Protein AF-A0A2N3ARF9-F1 (afdb_monomer)

Nearest PDB structures (foldseek):
  1xds-assembly1_B  TM=6.637E-01  e=1.990E-03  Streptomyces purpurascens
  9j56-assembly1_B  TM=6.585E-01  e=3.382E-03  Streptomyces purpurascens
  5ufm-assembly1_A  TM=6.609E-01  e=1.064E-01  Burkholderia thailandensis E264
  7kh1-assembly1_A3  TM=6.047E-01  e=1.083E+00  Vibrio phage XM1
  6s4l-assembly1_D  TM=3.365E-01  e=7.776E-01  Homo sapiens

Sequence (94 aa):
MNKAIKEINRVLKPEGFYIFNDLAFPQLKIFKDLLKKYMSIYAIEDITDYSERNNFKVIYEKELKIINIPTCRFSIILQKNKYAFISSPYEGED

Radius of gyration: 15.4 Å; Cα contacts (8 Å, |Δi|>4): 136; chains: 1; bounding box: 34×28×44 Å

pLDDT: mean 82.47, std 14.55, range [40.69, 96.94]

Mean predicted aligned error: 8.12 Å

Solvent-accessible surface area (backbone atoms only — not comparable to full-atom values): 5691 Å² total; per-residue (Å²): 111,74,69,59,56,52,51,50,52,72,73,48,55,65,62,32,78,47,78,47,76,46,66,23,24,73,87,90,53,96,52,52,67,56,38,37,74,77,66,72,34,45,44,49,62,63,51,51,57,51,38,45,78,61,42,30,40,84,79,41,80,42,82,46,83,48,91,94,53,92,45,30,40,34,44,34,36,31,33,30,43,77,62,76,80,74,77,73,93,84,80,84,92,129

Secondary structure (DSSP, 8-state):
-HHHHHHHHHHSPTT-EEEEEEEEE-S--TTHHHHHHHH--EEHHHHHHHHHHTTEEEEEEEEE--TTSS-EEEEEEEEE-SS-----S-S---

Foldseek 3Di:
DVVVLLVCLVPAAAQGKDKDWAKEAEPDDPCQVVCCVPVVHYYPCVVQVVNVVSQKHWPDKDWQDDPPDRITIIITMITGHNDDPDDPPPDDDD

Structure (mmCIF, N/CA/C/O backbone):
data_AF-A0A2N3ARF9-F1
#
_entry.id   AF-A0A2N3ARF9-F1
#
loop_
_atom_site.group_PDB
_atom_site.id
_atom_site.type_symbol
_atom_site.label_atom_id
_atom_site.label_alt_id
_atom_site.label_comp_id
_atom_site.label_asym_id
_atom_site.label_entity_id
_atom_site.label_seq_id
_atom_site.pdbx_PDB_ins_code
_atom_site.Cartn_x
_atom_site.Cartn_y
_atom_site.Cartn_z
_atom_site.occupancy
_atom_site.B_iso_or_equiv
_atom_site.auth_seq_id
_atom_site.auth_comp_id
_atom_site.auth_asym_id
_atom_site.auth_atom_id
_atom_site.pdbx_PDB_model_num
ATOM 1 N N . MET A 1 1 ? 1.335 12.226 -4.492 1.00 61.50 1 MET A N 1
ATOM 2 C CA . MET A 1 1 ? 1.059 11.166 -3.496 1.00 61.50 1 MET A CA 1
ATOM 3 C C . MET A 1 1 ? 0.769 11.710 -2.092 1.00 61.50 1 MET A C 1
ATOM 5 O O . MET A 1 1 ? -0.312 11.453 -1.582 1.00 61.50 1 MET A O 1
ATOM 9 N N . ASN A 1 2 ? 1.654 12.523 -1.496 1.00 78.38 2 ASN A N 1
ATOM 10 C CA . ASN A 1 2 ? 1.570 12.895 -0.071 1.00 78.38 2 ASN A CA 1
ATOM 11 C C . ASN A 1 2 ? 0.230 13.476 0.418 1.00 78.38 2 ASN A C 1
ATOM 13 O O . ASN A 1 2 ? -0.235 13.108 1.490 1.00 78.38 2 ASN A O 1
ATOM 17 N N . LYS A 1 3 ? -0.409 14.377 -0.340 1.00 88.62 3 LYS A N 1
ATOM 18 C CA . LYS A 1 3 ? -1.696 14.966 0.078 1.00 88.62 3 LYS A CA 1
ATOM 19 C C . LYS A 1 3 ? -2.853 13.961 0.016 1.00 88.62 3 LYS A C 1
ATOM 21 O O . LYS A 1 3 ? -3.681 13.948 0.914 1.00 88.62 3 LYS A O 1
ATOM 26 N N . ALA A 1 4 ? -2.880 13.098 -1.001 1.00 89.25 4 ALA A N 1
ATOM 27 C CA . ALA A 1 4 ? -3.968 12.142 -1.202 1.00 89.25 4 ALA A CA 1
ATOM 28 C C . ALA A 1 4 ? -4.043 11.116 -0.063 1.00 89.25 4 ALA A C 1
ATOM 30 O O . ALA A 1 4 ? -5.101 10.936 0.525 1.00 89.25 4 ALA A O 1
ATOM 31 N N . ILE A 1 5 ? -2.912 10.510 0.311 1.00 89.56 5 ILE A N 1
ATOM 32 C CA . ILE A 1 5 ? -2.860 9.541 1.419 1.00 89.56 5 ILE A CA 1
ATOM 33 C C . ILE A 1 5 ? -3.212 10.199 2.760 1.00 89.56 5 ILE A C 1
ATOM 35 O O . ILE A 1 5 ? -3.915 9.594 3.565 1.00 89.56 5 ILE A O 1
ATOM 39 N N . LYS A 1 6 ? -2.790 11.452 2.988 1.00 90.62 6 LYS A N 1
ATOM 40 C CA . LYS A 1 6 ? -3.184 12.214 4.184 1.00 90.62 6 LYS A CA 1
ATOM 41 C C . LYS A 1 6 ? -4.693 12.449 4.245 1.00 90.62 6 LYS A C 1
ATOM 43 O O . LYS A 1 6 ? -5.289 12.223 5.294 1.00 90.62 6 LYS A O 1
ATOM 48 N N . GLU A 1 7 ? -5.315 12.844 3.136 1.00 95.00 7 GLU A N 1
ATOM 49 C CA . GLU A 1 7 ? -6.769 13.019 3.084 1.00 95.00 7 GLU A CA 1
ATOM 50 C C . GLU A 1 7 ? -7.517 11.694 3.248 1.00 95.00 7 GLU A C 1
ATOM 52 O O . GLU A 1 7 ? -8.472 11.642 4.019 1.00 95.00 7 GLU A O 1
ATOM 57 N N . ILE A 1 8 ? -7.050 10.608 2.618 1.00 94.06 8 ILE A N 1
ATOM 58 C CA . ILE A 1 8 ? -7.609 9.261 2.814 1.00 94.06 8 ILE A CA 1
ATOM 59 C C . ILE A 1 8 ? -7.524 8.873 4.291 1.00 94.06 8 ILE A C 1
ATOM 61 O O . ILE A 1 8 ? -8.519 8.444 4.868 1.00 94.06 8 ILE A O 1
ATOM 65 N N . ASN A 1 9 ? -6.373 9.078 4.936 1.00 92.44 9 ASN A N 1
ATOM 66 C CA . ASN A 1 9 ? -6.224 8.819 6.364 1.00 92.44 9 ASN A CA 1
ATOM 67 C C . ASN A 1 9 ? -7.197 9.675 7.187 1.00 92.44 9 ASN A C 1
ATOM 69 O O . ASN A 1 9 ? -7.856 9.149 8.076 1.00 92.44 9 ASN A O 1
ATOM 73 N N . ARG A 1 10 ? -7.360 10.967 6.883 1.00 93.62 10 ARG A N 1
ATOM 74 C CA . ARG A 1 10 ? -8.281 11.849 7.616 1.00 93.62 10 ARG A CA 1
ATOM 75 C C . ARG A 1 10 ? -9.737 11.373 7.549 1.00 93.62 10 ARG A C 1
ATOM 77 O O . ARG A 1 10 ? -10.419 11.415 8.569 1.00 93.62 10 ARG A O 1
ATOM 84 N N . VAL A 1 11 ? -10.214 10.943 6.378 1.00 95.88 11 VAL A N 1
ATOM 85 C CA . VAL A 1 11 ? -11.630 10.568 6.178 1.00 95.88 11 VAL A CA 1
ATOM 86 C C . VAL A 1 11 ? -11.936 9.115 6.534 1.00 95.88 11 VAL A C 1
ATOM 88 O O . VAL A 1 11 ? -13.071 8.796 6.885 1.00 95.88 11 VAL A O 1
ATOM 91 N N . LEU A 1 12 ? -10.952 8.220 6.447 1.00 96.31 12 LEU A N 1
ATOM 92 C CA . LEU A 1 12 ? -11.164 6.807 6.722 1.00 96.31 12 LEU A CA 1
ATOM 93 C C . LEU A 1 12 ? -11.272 6.576 8.233 1.00 96.31 12 LEU A C 1
ATOM 95 O O . LEU A 1 12 ? -10.407 6.995 9.011 1.00 96.31 12 LEU A O 1
ATOM 99 N N . LYS A 1 13 ? -12.333 5.886 8.663 1.00 95.06 13 LYS A N 1
ATOM 100 C CA . LYS A 1 13 ? -12.503 5.506 10.072 1.00 95.06 13 LYS A CA 1
ATOM 101 C C . LYS A 1 13 ? -11.364 4.579 10.537 1.00 95.06 13 LYS A C 1
ATOM 103 O O . LYS A 1 13 ? -10.789 3.873 9.703 1.00 95.06 13 LYS A O 1
ATOM 108 N N . PRO A 1 14 ? -11.042 4.545 11.843 1.00 95.56 14 PRO A N 1
ATOM 109 C CA . PRO A 1 14 ? -10.121 3.552 12.395 1.00 95.56 14 PRO A CA 1
ATOM 110 C C . PRO A 1 14 ? -10.501 2.130 11.964 1.00 95.56 14 PRO A C 1
ATOM 112 O O . PRO A 1 14 ? -11.689 1.813 11.877 1.00 95.56 14 PRO A O 1
ATOM 115 N N . GLU A 1 15 ? -9.498 1.308 11.648 1.00 96.06 15 GLU A N 1
ATOM 116 C CA . GLU A 1 15 ? -9.655 -0.072 11.151 1.00 96.06 15 GLU A CA 1
ATOM 117 C C . GLU A 1 15 ? -10.384 -0.196 9.798 1.00 96.06 15 GLU A C 1
ATOM 119 O O . GLU A 1 15 ? -10.630 -1.306 9.327 1.00 96.06 15 GLU A O 1
ATOM 124 N N . GLY A 1 16 ? -10.702 0.930 9.146 1.00 96.62 16 GLY A N 1
ATOM 125 C CA . GLY A 1 16 ? -11.259 0.970 7.799 1.00 96.62 16 GLY A CA 1
ATOM 126 C C . GLY A 1 16 ? -10.249 0.556 6.728 1.00 96.62 16 GLY A C 1
ATOM 127 O O . GLY A 1 16 ? -9.034 0.629 6.929 1.00 96.62 16 GLY A O 1
ATOM 1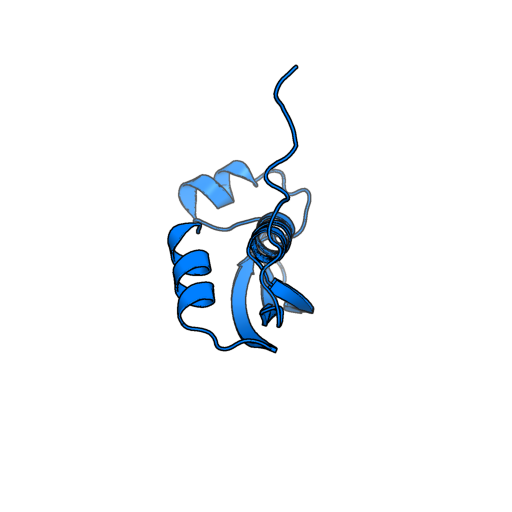28 N N . PHE A 1 17 ? -10.771 0.156 5.568 1.00 96.69 17 PHE A N 1
ATOM 129 C CA . PHE A 1 17 ? -9.977 -0.347 4.449 1.00 96.69 17 PHE A CA 1
ATOM 130 C C . PHE A 1 17 ? -9.911 0.658 3.301 1.00 96.69 17 PHE A C 1
ATOM 132 O O . PHE A 1 17 ? -10.915 1.268 2.932 1.00 96.69 17 PHE A O 1
ATOM 139 N N . TYR A 1 18 ? -8.727 0.782 2.714 1.00 95.06 18 TYR A N 1
ATOM 140 C CA . TYR A 1 18 ? -8.465 1.492 1.472 1.00 95.06 18 TYR A CA 1
ATOM 141 C C . TYR A 1 18 ? -7.925 0.497 0.442 1.00 95.06 18 TYR A C 1
ATOM 143 O O . TYR A 1 18 ? -7.000 -0.262 0.725 1.00 95.06 18 TYR A O 1
ATOM 151 N N . ILE A 1 19 ? -8.524 0.488 -0.747 1.00 94.94 19 ILE A N 1
ATOM 152 C CA . ILE A 1 19 ? -8.118 -0.381 -1.851 1.00 94.94 19 ILE A CA 1
ATOM 153 C C . ILE A 1 19 ? -7.393 0.482 -2.877 1.00 94.94 19 ILE A C 1
ATOM 155 O O . ILE A 1 19 ? -7.993 1.370 -3.483 1.00 94.94 19 ILE A O 1
ATOM 159 N N . PHE A 1 20 ? -6.113 0.201 -3.082 1.00 91.31 20 PHE A N 1
ATOM 160 C CA . PHE A 1 20 ? -5.320 0.788 -4.150 1.00 91.31 20 PHE A CA 1
ATOM 161 C C . PHE A 1 20 ? -5.292 -0.181 -5.333 1.00 91.31 20 PHE A C 1
ATOM 163 O O . PHE A 1 20 ? -4.872 -1.326 -5.181 1.00 91.31 20 PHE A O 1
ATOM 170 N N . ASN A 1 21 ? -5.759 0.263 -6.500 1.00 90.88 21 ASN A N 1
ATOM 171 C CA . ASN A 1 21 ? -5.796 -0.549 -7.715 1.00 90.88 21 ASN A CA 1
ATOM 172 C C . ASN A 1 21 ? -5.297 0.258 -8.914 1.00 90.88 21 ASN A C 1
ATOM 174 O O . ASN A 1 21 ? -6.092 0.869 -9.633 1.00 90.88 21 ASN A O 1
ATOM 178 N N . ASP A 1 22 ? -3.983 0.261 -9.114 1.00 89.12 22 ASP A N 1
ATOM 179 C CA . ASP A 1 22 ? -3.332 1.089 -10.128 1.00 89.12 22 ASP A CA 1
ATOM 180 C C . ASP A 1 22 ? -2.088 0.410 -10.717 1.00 89.12 22 ASP A C 1
ATOM 182 O O . ASP A 1 22 ? -1.668 -0.668 -10.286 1.00 89.12 22 ASP A O 1
ATOM 186 N N . LEU A 1 23 ? -1.505 1.040 -11.734 1.00 89.12 23 LEU A N 1
ATOM 187 C CA . LEU A 1 23 ? -0.211 0.673 -12.280 1.00 89.12 23 LEU A CA 1
ATOM 188 C C . LEU A 1 23 ? 0.899 1.028 -11.288 1.00 89.12 23 LEU A C 1
ATOM 190 O O . LEU A 1 23 ? 1.042 2.170 -10.856 1.00 89.12 23 LEU A O 1
ATOM 194 N N . ALA A 1 24 ? 1.736 0.042 -11.001 1.00 87.94 24 ALA A N 1
ATOM 195 C CA . ALA A 1 24 ? 3.009 0.213 -10.320 1.00 87.94 24 ALA A CA 1
ATOM 196 C C . ALA A 1 24 ? 4.070 -0.634 -11.034 1.00 87.94 24 ALA A C 1
ATOM 198 O O . ALA A 1 24 ? 3.768 -1.406 -11.954 1.00 87.94 24 ALA A O 1
ATOM 199 N N . PHE A 1 25 ? 5.333 -0.487 -10.653 1.00 85.81 25 PHE A N 1
ATOM 200 C CA . PHE A 1 25 ? 6.379 -1.399 -11.107 1.00 85.81 25 PHE A CA 1
ATOM 201 C C . PHE A 1 25 ? 7.007 -2.146 -9.924 1.00 85.81 25 PHE A C 1
ATOM 203 O O . PHE A 1 25 ? 7.219 -1.536 -8.876 1.00 85.81 25 PHE A O 1
ATOM 210 N N . PRO A 1 26 ? 7.315 -3.448 -10.085 1.00 77.81 26 PRO A N 1
ATOM 211 C CA . PRO A 1 26 ? 8.118 -4.187 -9.117 1.00 77.81 26 PRO A CA 1
ATOM 212 C C . PRO A 1 26 ? 9.559 -3.661 -9.106 1.00 77.81 26 PRO A C 1
ATOM 214 O O . PRO A 1 26 ? 10.016 -3.088 -10.106 1.00 77.81 26 PRO A O 1
ATOM 217 N N . GLN A 1 27 ? 10.271 -3.874 -7.997 1.00 68.56 27 GLN A N 1
ATOM 218 C CA . GLN A 1 27 ? 11.666 -3.474 -7.807 1.00 68.56 27 GLN A CA 1
ATOM 219 C C . GLN A 1 27 ? 12.586 -3.750 -9.018 1.00 68.56 27 GLN A C 1
ATOM 221 O O . GLN A 1 27 ? 12.452 -4.742 -9.733 1.00 68.56 27 GLN A O 1
ATOM 226 N N . LEU A 1 28 ? 13.574 -2.860 -9.196 1.00 60.88 28 LEU A N 1
ATOM 227 C CA . LEU A 1 28 ? 14.708 -2.980 -10.132 1.00 60.88 28 LEU A CA 1
ATOM 228 C C . LEU A 1 28 ? 14.384 -2.875 -11.633 1.00 60.88 28 LEU A C 1
ATOM 230 O O . LEU A 1 28 ? 14.961 -3.585 -12.457 1.00 60.88 28 LEU A O 1
ATOM 234 N N . LYS A 1 29 ? 13.539 -1.920 -12.039 1.00 66.38 29 LYS A N 1
ATOM 235 C CA . LYS A 1 29 ? 13.453 -1.545 -13.462 1.00 66.38 29 LYS A CA 1
ATOM 236 C C . LYS A 1 29 ? 14.422 -0.419 -13.801 1.00 66.38 29 LYS A C 1
ATOM 238 O O . LYS A 1 29 ? 14.373 0.657 -13.212 1.00 66.38 29 LYS A O 1
ATOM 243 N N . ILE A 1 30 ? 15.229 -0.658 -14.835 1.00 75.75 30 ILE A N 1
ATOM 244 C CA . ILE A 1 30 ? 16.183 0.286 -15.453 1.00 75.75 30 ILE A CA 1
ATOM 245 C C . ILE A 1 30 ? 15.502 1.618 -15.845 1.00 75.75 30 ILE A C 1
ATOM 247 O O . ILE A 1 30 ? 16.150 2.651 -15.954 1.00 75.75 30 ILE A O 1
ATOM 251 N N . PHE A 1 31 ? 14.172 1.619 -15.983 1.00 76.12 31 PHE A N 1
ATOM 252 C CA . PHE A 1 31 ? 13.355 2.778 -16.343 1.00 76.12 31 PHE A CA 1
ATOM 253 C C . PHE A 1 31 ? 12.658 3.473 -15.155 1.00 76.12 31 PHE A C 1
ATOM 255 O O . PHE A 1 31 ? 11.732 4.249 -15.388 1.00 76.12 31 PHE A O 1
ATOM 262 N N . LYS A 1 32 ? 13.061 3.221 -13.896 1.00 80.12 32 LYS A N 1
ATOM 263 C CA . LYS A 1 32 ? 12.422 3.792 -12.685 1.00 80.12 32 LYS A CA 1
ATOM 264 C C . LYS A 1 32 ? 12.211 5.308 -12.782 1.00 80.12 32 LYS A C 1
ATOM 266 O O . LYS A 1 32 ? 11.095 5.785 -12.572 1.00 80.12 32 LYS A O 1
ATOM 271 N N . ASP A 1 33 ? 13.247 6.054 -13.153 1.00 83.25 33 ASP A N 1
ATOM 272 C CA . ASP A 1 33 ? 13.170 7.518 -13.230 1.00 83.25 33 ASP A CA 1
ATOM 273 C C . ASP A 1 33 ? 12.268 7.997 -14.368 1.00 83.25 33 ASP A C 1
ATOM 275 O O . ASP A 1 33 ? 11.524 8.964 -14.202 1.00 83.25 33 ASP A O 1
ATOM 279 N N . LEU A 1 34 ? 12.273 7.291 -15.504 1.00 84.00 34 LEU A N 1
ATOM 280 C CA . LEU A 1 34 ? 11.408 7.597 -16.641 1.00 84.00 34 LEU A CA 1
ATOM 281 C C . LEU A 1 34 ? 9.931 7.380 -16.277 1.00 84.00 34 LEU A C 1
ATOM 283 O O . LEU A 1 34 ? 9.108 8.277 -16.463 1.00 84.00 34 LEU A O 1
ATOM 287 N N . LEU A 1 35 ? 9.604 6.217 -15.706 1.00 81.69 35 LEU A N 1
ATOM 288 C CA . LEU A 1 35 ? 8.244 5.857 -15.294 1.00 81.69 35 LEU A CA 1
ATOM 289 C C . LEU A 1 35 ? 7.701 6.826 -14.236 1.00 81.69 35 LEU A C 1
ATOM 291 O O . LEU A 1 35 ? 6.568 7.300 -14.346 1.00 81.69 35 LEU A O 1
ATOM 295 N N . LYS A 1 36 ? 8.531 7.193 -13.255 1.00 81.94 36 LYS A N 1
ATOM 296 C CA . LYS A 1 36 ? 8.155 8.145 -12.208 1.00 81.94 36 LYS A CA 1
ATOM 297 C C . LYS A 1 36 ? 7.973 9.563 -12.748 1.00 81.94 36 LYS A C 1
ATOM 299 O O . LYS A 1 36 ? 6.992 10.217 -12.408 1.00 81.94 36 LYS A O 1
ATOM 304 N N . LYS A 1 37 ? 8.903 10.048 -13.578 1.00 84.19 37 LYS A N 1
ATOM 305 C CA . LYS A 1 37 ? 8.910 11.436 -14.065 1.00 84.19 37 LYS A CA 1
ATOM 306 C C . LYS A 1 37 ? 7.831 11.706 -15.110 1.00 84.19 37 LYS A C 1
ATOM 308 O O . LYS A 1 37 ? 7.216 12.765 -15.067 1.00 84.19 37 LYS A O 1
ATOM 313 N N . TYR A 1 38 ? 7.619 10.780 -16.043 1.00 83.31 38 TYR A N 1
ATOM 314 C CA . TYR A 1 38 ? 6.752 11.017 -17.201 1.00 83.31 38 TYR A CA 1
ATOM 315 C C . TYR A 1 38 ? 5.381 10.356 -17.085 1.00 83.31 38 TYR A C 1
ATOM 317 O O . TYR A 1 38 ? 4.426 10.859 -17.667 1.00 83.31 38 TYR A O 1
ATOM 325 N N . MET A 1 39 ? 5.260 9.257 -16.334 1.00 80.25 39 MET A N 1
ATOM 326 C CA . MET A 1 39 ? 4.004 8.505 -16.234 1.00 80.25 39 MET A CA 1
ATOM 327 C C . MET A 1 39 ? 3.377 8.561 -14.838 1.00 80.25 39 MET A C 1
ATOM 329 O O . MET A 1 39 ? 2.283 8.043 -14.648 1.00 80.25 39 MET A O 1
ATOM 333 N N . SER A 1 40 ? 4.039 9.199 -13.863 1.00 84.06 40 SER A N 1
ATOM 334 C CA . SER A 1 40 ? 3.624 9.204 -12.450 1.00 84.06 40 SER A CA 1
ATOM 335 C C . SER A 1 40 ? 3.406 7.799 -11.871 1.00 84.06 40 SER A C 1
ATOM 337 O O . SER A 1 40 ? 2.601 7.621 -10.960 1.00 84.06 40 SER A O 1
ATOM 339 N N . ILE A 1 41 ? 4.121 6.800 -12.396 1.00 86.06 41 ILE A N 1
ATOM 340 C CA . ILE A 1 41 ? 4.048 5.416 -11.924 1.00 86.06 41 ILE A CA 1
ATOM 341 C C . ILE A 1 41 ? 5.113 5.240 -10.849 1.00 86.06 41 ILE A C 1
ATOM 343 O O . ILE A 1 41 ? 6.267 5.626 -11.044 1.00 86.06 41 ILE A O 1
ATOM 347 N N . TYR A 1 42 ? 4.724 4.677 -9.711 1.00 86.69 42 TYR A N 1
ATOM 348 C CA . TYR A 1 42 ? 5.601 4.490 -8.559 1.00 86.69 42 TYR A CA 1
ATOM 349 C C . TYR A 1 42 ? 6.000 3.023 -8.401 1.00 86.69 42 TYR A C 1
ATOM 351 O O . TYR A 1 42 ? 5.321 2.120 -8.901 1.00 86.69 42 TYR A O 1
ATOM 359 N N . ALA A 1 43 ? 7.120 2.800 -7.712 1.00 88.31 43 ALA A N 1
ATOM 360 C CA . ALA A 1 43 ? 7.488 1.462 -7.279 1.00 88.31 43 ALA A CA 1
ATOM 361 C C . ALA A 1 43 ? 6.441 0.980 -6.274 1.00 88.31 43 ALA A C 1
ATOM 363 O O . ALA A 1 43 ? 5.961 1.782 -5.466 1.00 88.31 43 ALA A O 1
ATOM 364 N N . ILE A 1 44 ? 6.092 -0.302 -6.319 1.00 89.00 44 ILE A N 1
ATOM 365 C CA . ILE A 1 44 ? 5.123 -0.856 -5.371 1.00 89.00 44 ILE A CA 1
ATOM 366 C C . ILE A 1 44 ? 5.597 -0.660 -3.926 1.00 89.00 44 ILE A C 1
ATOM 368 O O . ILE A 1 44 ? 4.813 -0.279 -3.063 1.00 89.00 44 ILE A O 1
ATOM 372 N N . GLU A 1 45 ? 6.904 -0.760 -3.705 1.00 88.62 45 GLU A N 1
ATOM 373 C CA . GLU A 1 45 ? 7.529 -0.622 -2.395 1.00 88.62 45 GLU A CA 1
ATOM 374 C C . GLU A 1 45 ? 7.519 0.832 -1.913 1.00 88.62 45 GLU A C 1
ATOM 376 O O . GLU A 1 45 ? 7.248 1.105 -0.749 1.00 88.62 45 GLU A O 1
ATOM 381 N N . ASP A 1 46 ? 7.689 1.797 -2.829 1.00 89.38 46 ASP A N 1
A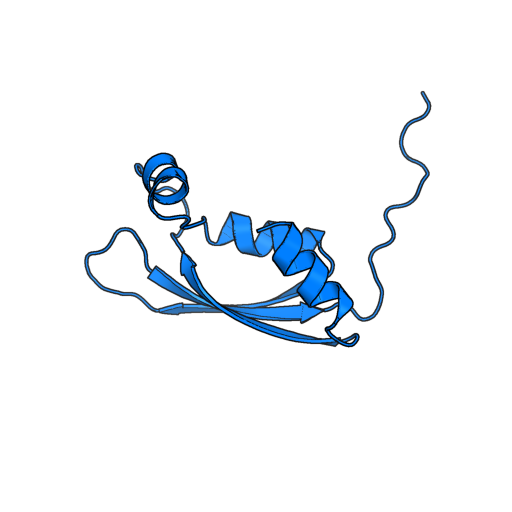TOM 382 C CA . ASP A 1 46 ? 7.539 3.219 -2.495 1.00 89.38 46 ASP A CA 1
ATOM 383 C C . ASP A 1 46 ? 6.092 3.517 -2.032 1.00 89.38 46 ASP A C 1
ATOM 385 O O . ASP A 1 46 ? 5.875 4.399 -1.198 1.00 89.38 46 ASP A O 1
ATOM 389 N N . ILE A 1 47 ? 5.092 2.800 -2.565 1.00 90.25 47 ILE A N 1
ATOM 390 C CA . ILE A 1 47 ? 3.677 2.948 -2.192 1.00 90.25 47 ILE A CA 1
ATOM 391 C C . ILE A 1 47 ? 3.399 2.288 -0.837 1.00 90.25 47 ILE A C 1
ATOM 393 O O . ILE A 1 47 ? 2.761 2.915 0.018 1.00 90.25 47 ILE A O 1
ATOM 397 N N . THR A 1 48 ? 3.849 1.048 -0.626 1.00 91.69 48 THR A N 1
ATOM 398 C CA . THR A 1 48 ? 3.632 0.312 0.630 1.00 91.69 48 THR A CA 1
ATOM 399 C C . THR A 1 48 ? 4.353 0.989 1.789 1.00 91.69 48 THR A C 1
ATOM 401 O O . THR A 1 48 ? 3.698 1.343 2.768 1.00 91.69 48 THR A O 1
ATOM 404 N N . ASP A 1 49 ? 5.639 1.317 1.636 1.00 91.69 49 ASP A N 1
ATOM 405 C CA . ASP A 1 49 ? 6.440 1.985 2.667 1.00 91.69 49 ASP A CA 1
ATOM 406 C C . ASP A 1 49 ? 5.847 3.337 3.056 1.00 91.69 49 ASP A C 1
ATOM 408 O O . ASP A 1 49 ? 5.824 3.726 4.228 1.00 91.69 49 ASP A O 1
ATOM 412 N N . TYR A 1 50 ? 5.389 4.103 2.060 1.00 91.12 50 TYR A N 1
ATOM 413 C CA . TYR A 1 50 ? 4.764 5.390 2.322 1.00 91.12 50 TYR A CA 1
ATOM 414 C C . TYR A 1 50 ? 3.440 5.218 3.065 1.00 91.12 50 TYR A C 1
ATOM 416 O O . TYR A 1 50 ? 3.146 5.990 3.977 1.00 91.12 50 TYR A O 1
ATOM 424 N N . SER A 1 51 ? 2.645 4.213 2.702 1.00 91.56 51 SER A N 1
ATOM 425 C CA . SER A 1 51 ? 1.372 3.922 3.363 1.00 91.56 51 SER A CA 1
ATOM 426 C C . SER A 1 51 ? 1.585 3.511 4.822 1.00 91.56 51 SER A C 1
ATOM 428 O O . SER A 1 51 ? 0.905 4.033 5.706 1.00 91.56 51 SER A O 1
ATOM 430 N N . GLU A 1 52 ? 2.577 2.663 5.093 1.00 92.25 52 GLU A N 1
ATOM 431 C CA . GLU A 1 52 ? 2.924 2.218 6.446 1.00 92.25 52 GLU A CA 1
ATOM 432 C C . GLU A 1 52 ? 3.381 3.373 7.338 1.00 92.25 52 GLU A C 1
ATOM 434 O O . GLU A 1 52 ? 2.850 3.572 8.434 1.00 92.25 52 GLU A O 1
ATOM 439 N N . ARG A 1 53 ? 4.250 4.246 6.813 1.00 91.81 53 ARG A N 1
ATOM 440 C CA . ARG A 1 53 ? 4.648 5.491 7.493 1.00 91.81 53 ARG A CA 1
ATOM 441 C C . ARG A 1 53 ? 3.487 6.462 7.731 1.00 91.81 53 ARG A C 1
ATOM 443 O O . ARG A 1 53 ? 3.617 7.380 8.535 1.00 91.81 53 ARG A O 1
ATOM 450 N N . ASN A 1 54 ? 2.357 6.290 7.041 1.00 90.56 54 ASN A N 1
ATOM 451 C CA .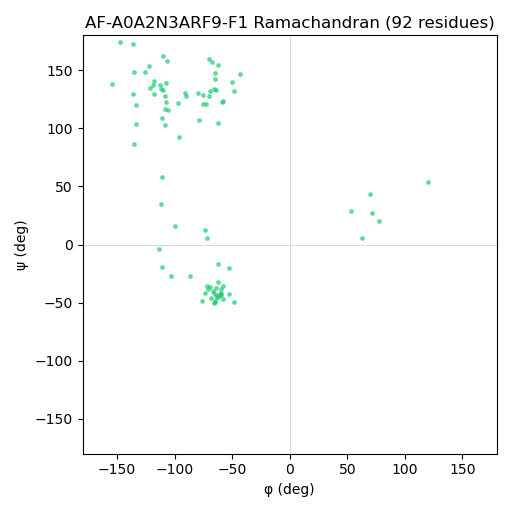 ASN A 1 54 ? 1.175 7.149 7.141 1.00 90.56 54 ASN A CA 1
ATOM 452 C C . ASN A 1 54 ? -0.025 6.444 7.785 1.00 90.56 54 ASN A C 1
ATOM 454 O O . ASN A 1 54 ? -1.172 6.769 7.473 1.00 90.56 54 ASN A O 1
ATOM 458 N N . ASN A 1 55 ? 0.239 5.559 8.748 1.00 94.19 55 ASN A N 1
ATOM 459 C CA . ASN A 1 55 ? -0.764 4.939 9.614 1.00 94.19 55 ASN A CA 1
ATOM 460 C C . ASN A 1 55 ? -1.672 3.901 8.936 1.00 94.19 55 ASN A C 1
ATOM 462 O O . ASN A 1 55 ? -2.806 3.667 9.372 1.00 94.19 55 ASN A O 1
ATOM 466 N N . PHE A 1 56 ? -1.174 3.268 7.884 1.00 95.06 56 PHE A N 1
ATOM 467 C CA . PHE A 1 56 ? -1.805 2.094 7.304 1.00 95.06 56 PHE A CA 1
ATOM 468 C C . PHE A 1 56 ? -0.963 0.851 7.568 1.00 95.06 56 PHE A C 1
ATOM 470 O O . PHE A 1 56 ? 0.215 0.930 7.889 1.00 95.06 56 PHE A O 1
ATOM 477 N N . LYS A 1 57 ? -1.585 -0.307 7.416 1.00 95.25 57 LYS A N 1
ATOM 478 C CA . LYS A 1 57 ? -0.943 -1.612 7.354 1.00 95.25 57 LYS A CA 1
ATOM 479 C C . LYS A 1 57 ? -1.313 -2.252 6.024 1.00 95.25 57 LYS A C 1
ATOM 481 O O . LYS A 1 57 ? -2.492 -2.255 5.663 1.00 95.25 57 LYS A O 1
ATOM 486 N N . VAL A 1 58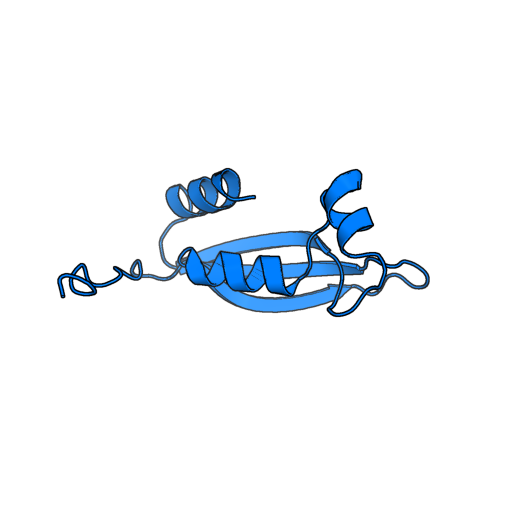 ? -0.343 -2.826 5.318 1.00 94.69 58 VAL A N 1
ATOM 487 C CA . VAL A 1 58 ? -0.624 -3.681 4.159 1.00 94.69 58 VAL A CA 1
ATOM 488 C C . VAL A 1 58 ? -1.191 -5.008 4.658 1.00 94.69 58 VAL A C 1
ATOM 490 O O . VAL A 1 58 ? -0.567 -5.705 5.455 1.00 94.69 58 VAL A O 1
ATOM 493 N N . ILE A 1 59 ? -2.405 -5.349 4.227 1.00 95.94 59 ILE A N 1
ATOM 494 C CA . ILE A 1 59 ? -3.056 -6.621 4.590 1.00 95.94 59 ILE A CA 1
ATOM 495 C C . ILE A 1 59 ? -3.176 -7.577 3.408 1.00 95.94 59 ILE A C 1
ATOM 497 O O . ILE A 1 59 ? -3.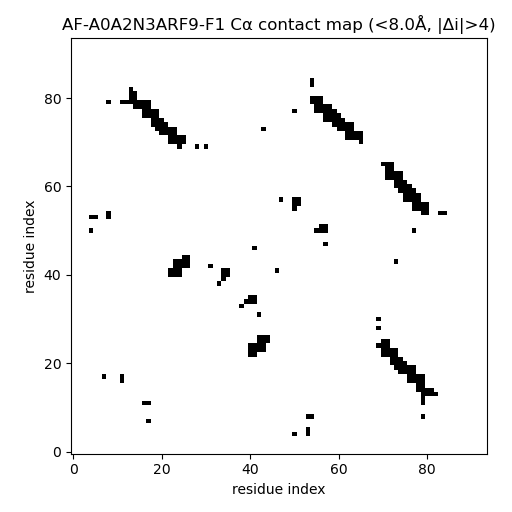360 -8.776 3.600 1.00 95.94 59 ILE A O 1
ATOM 501 N N . TYR A 1 60 ? -3.083 -7.051 2.190 1.00 93.00 60 TYR A N 1
ATOM 502 C CA . TYR A 1 60 ? -3.124 -7.839 0.974 1.00 93.00 60 TYR A CA 1
ATOM 503 C C . TYR A 1 60 ? -2.386 -7.116 -0.141 1.00 93.00 60 TYR A C 1
ATOM 505 O O . TYR A 1 60 ? -2.579 -5.915 -0.329 1.00 93.00 60 TYR A O 1
ATOM 513 N N . GLU A 1 61 ? -1.617 -7.868 -0.916 1.00 90.62 61 GLU A N 1
ATOM 514 C CA . GLU A 1 61 ? -0.973 -7.403 -2.135 1.00 90.62 61 GLU A CA 1
ATOM 515 C C . GLU A 1 61 ? -1.142 -8.471 -3.216 1.00 90.62 61 GLU A C 1
ATOM 517 O O . GLU A 1 61 ? -0.875 -9.654 -2.995 1.00 90.62 61 GLU A O 1
ATOM 522 N N . LYS A 1 62 ? -1.608 -8.055 -4.394 1.00 88.75 62 LYS A N 1
ATOM 523 C CA . LYS A 1 62 ? -1.682 -8.908 -5.576 1.00 88.75 62 LYS A CA 1
ATOM 524 C C . LYS A 1 62 ? -1.134 -8.182 -6.785 1.00 88.75 62 LYS A C 1
ATOM 526 O O . LYS A 1 62 ? -1.705 -7.186 -7.233 1.00 88.75 62 LYS A O 1
ATOM 531 N N . GLU A 1 63 ? -0.097 -8.764 -7.366 1.00 86.25 63 GLU A N 1
ATOM 532 C CA . GLU A 1 63 ? 0.348 -8.425 -8.707 1.00 86.25 63 GLU A CA 1
ATOM 533 C C . GLU A 1 63 ? -0.613 -9.040 -9.736 1.00 86.25 63 GLU A C 1
ATOM 535 O O . GLU A 1 63 ? -0.809 -10.256 -9.813 1.00 86.25 63 GLU A O 1
ATOM 540 N N . LEU A 1 64 ? -1.222 -8.190 -10.553 1.00 80.94 64 LEU A N 1
ATOM 541 C CA . LEU A 1 64 ? -1.968 -8.581 -11.739 1.00 80.94 64 LEU A CA 1
ATOM 542 C C . LEU A 1 64 ? -1.014 -8.435 -12.926 1.00 80.94 64 LEU A C 1
ATOM 544 O O . LEU A 1 64 ? -0.851 -7.349 -13.492 1.00 80.94 64 LEU A O 1
ATOM 548 N N . LYS A 1 65 ? -0.334 -9.537 -13.258 1.00 71.25 65 LYS A N 1
ATOM 549 C CA . LYS A 1 65 ? 0.637 -9.577 -14.355 1.00 71.25 65 LYS A CA 1
ATOM 550 C C . LYS A 1 65 ? -0.028 -9.180 -15.665 1.00 71.25 65 LYS A C 1
ATOM 552 O O . LYS A 1 65 ? -0.975 -9.828 -16.108 1.00 71.25 65 LYS A O 1
ATOM 557 N N . ILE A 1 66 ? 0.528 -8.159 -16.307 1.00 66.62 66 ILE A N 1
ATOM 558 C CA . ILE A 1 66 ? 0.259 -7.860 -17.708 1.00 66.62 66 ILE A CA 1
ATOM 559 C C . ILE A 1 66 ? 1.527 -8.234 -18.473 1.00 66.62 66 ILE A C 1
ATOM 561 O O . ILE A 1 66 ? 2.609 -7.714 -18.208 1.00 66.62 66 ILE A O 1
ATOM 565 N N . ILE A 1 67 ? 1.409 -9.216 -19.362 1.00 57.47 67 ILE A N 1
ATOM 566 C CA . ILE A 1 67 ? 2.536 -9.750 -20.130 1.00 57.47 67 ILE A CA 1
ATOM 567 C C . ILE A 1 67 ? 3.051 -8.638 -21.069 1.00 57.47 67 ILE A C 1
ATOM 569 O O . ILE A 1 67 ? 2.251 -7.987 -21.736 1.00 57.47 67 ILE A O 1
ATOM 573 N N . ASN A 1 68 ? 4.376 -8.439 -21.127 1.00 59.62 68 ASN A N 1
ATOM 574 C CA . ASN A 1 68 ? 5.109 -7.516 -22.022 1.00 59.62 68 ASN A CA 1
ATOM 575 C C . ASN A 1 68 ? 5.133 -6.007 -21.692 1.00 59.62 68 ASN A C 1
ATOM 577 O O . ASN A 1 68 ? 5.461 -5.217 -22.576 1.00 59.62 68 ASN A O 1
ATOM 581 N N . ILE A 1 69 ? 4.875 -5.573 -20.452 1.00 70.81 69 ILE A N 1
ATOM 582 C CA . ILE A 1 69 ? 5.059 -4.157 -20.070 1.00 70.81 69 ILE A CA 1
ATOM 583 C C . ILE A 1 69 ? 5.968 -3.988 -18.842 1.00 70.81 69 ILE A C 1
ATOM 585 O O . ILE A 1 69 ? 5.982 -4.829 -17.940 1.00 70.81 69 ILE A O 1
ATOM 589 N N . PRO A 1 70 ? 6.738 -2.881 -18.747 1.00 70.50 70 PRO A N 1
ATOM 590 C CA . PRO A 1 70 ? 7.547 -2.572 -17.576 1.00 70.50 70 PRO A CA 1
ATOM 591 C C . PRO A 1 70 ? 6.690 -2.110 -16.385 1.00 70.50 70 PRO A C 1
ATOM 593 O O . PRO A 1 70 ? 7.229 -1.680 -15.372 1.00 70.50 70 PRO A O 1
ATOM 596 N N . THR A 1 71 ? 5.376 -2.277 -16.422 1.00 75.75 71 THR A N 1
ATOM 597 C CA . THR A 1 71 ? 4.454 -1.973 -15.329 1.00 75.75 71 THR A CA 1
ATOM 598 C C . THR A 1 71 ? 3.474 -3.127 -15.177 1.00 75.75 71 THR A C 1
ATOM 600 O O . THR A 1 71 ? 3.150 -3.810 -16.148 1.00 75.75 71 THR A O 1
ATOM 603 N N . CYS A 1 72 ? 3.027 -3.359 -13.951 1.00 84.19 72 CYS A N 1
ATOM 604 C CA . CYS A 1 72 ? 1.978 -4.321 -13.651 1.00 84.19 72 CYS A CA 1
ATOM 605 C C . CYS A 1 72 ? 0.859 -3.575 -12.938 1.00 84.19 72 CYS A C 1
ATOM 607 O O . CYS A 1 72 ? 1.086 -2.554 -12.285 1.00 84.19 72 CYS A O 1
ATOM 609 N N . ARG A 1 73 ? -0.365 -4.078 -13.058 1.00 85.31 73 ARG A N 1
ATOM 610 C CA . ARG A 1 73 ? -1.446 -3.569 -12.225 1.00 85.31 73 ARG A CA 1
ATOM 611 C C . ARG A 1 73 ? -1.319 -4.224 -10.856 1.00 85.31 73 ARG A C 1
ATOM 613 O O . ARG A 1 73 ? -1.181 -5.439 -10.778 1.00 85.31 73 ARG A O 1
ATOM 620 N N . PHE A 1 74 ? -1.355 -3.445 -9.790 1.00 88.56 74 PHE A N 1
ATOM 621 C CA . PHE A 1 74 ? -1.326 -3.957 -8.426 1.00 88.56 74 PHE A CA 1
ATOM 622 C C . PHE A 1 74 ? -2.656 -3.681 -7.750 1.00 88.56 74 PHE A C 1
ATOM 624 O O . PHE A 1 74 ? -3.210 -2.594 -7.883 1.00 88.56 74 PHE A O 1
ATOM 631 N N . SER A 1 75 ? -3.153 -4.673 -7.018 1.00 92.56 75 SER A N 1
ATOM 632 C CA . SER A 1 75 ? -4.273 -4.519 -6.097 1.00 92.56 75 SER A CA 1
ATOM 633 C C . SER A 1 75 ? -3.745 -4.677 -4.678 1.00 92.56 75 SER A C 1
ATOM 635 O O . SER A 1 75 ? -3.402 -5.786 -4.269 1.00 92.56 75 SER A O 1
ATOM 637 N N . ILE A 1 76 ? -3.696 -3.578 -3.934 1.00 94.12 76 ILE A N 1
ATOM 638 C CA . ILE A 1 76 ? -3.259 -3.540 -2.538 1.00 94.12 76 ILE A CA 1
ATOM 639 C C . ILE A 1 76 ? -4.468 -3.214 -1.674 1.00 94.12 76 ILE A C 1
ATOM 641 O O . ILE A 1 76 ? -5.220 -2.284 -1.975 1.00 94.12 76 ILE A O 1
ATOM 645 N N . ILE A 1 77 ? -4.642 -3.952 -0.584 1.00 95.75 77 ILE A N 1
ATOM 646 C C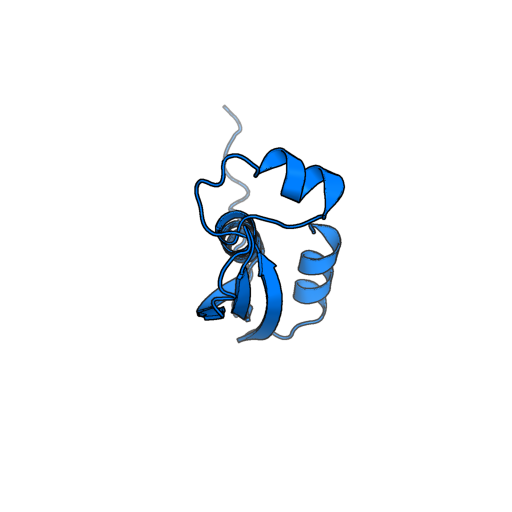A . ILE A 1 77 ? -5.589 -3.584 0.462 1.00 95.75 77 ILE A CA 1
ATOM 647 C C . ILE A 1 77 ? -4.786 -3.101 1.665 1.00 95.75 77 ILE A C 1
ATOM 649 O O . ILE A 1 77 ? -3.932 -3.810 2.203 1.00 95.75 77 ILE A O 1
ATOM 653 N N . LEU A 1 78 ? -5.080 -1.871 2.064 1.00 95.88 78 LEU A N 1
ATOM 654 C CA . LEU A 1 78 ? -4.481 -1.165 3.181 1.00 95.88 78 LEU A CA 1
ATOM 655 C C . LEU A 1 78 ? -5.531 -1.026 4.283 1.00 95.88 78 LEU A C 1
ATOM 657 O O . LEU A 1 78 ? -6.661 -0.618 4.015 1.00 95.88 78 LEU A O 1
ATOM 661 N N . GLN A 1 79 ? -5.172 -1.334 5.524 1.00 96.94 79 GLN A N 1
ATOM 662 C CA . GLN A 1 79 ? -6.028 -1.109 6.686 1.00 96.94 79 GLN A CA 1
ATOM 663 C C . GLN A 1 79 ? -5.474 0.046 7.514 1.00 96.94 79 GLN A C 1
ATOM 665 O O . GLN A 1 79 ? -4.300 0.037 7.873 1.00 96.94 79 GLN A O 1
ATOM 670 N N . LYS A 1 80 ? -6.301 1.041 7.83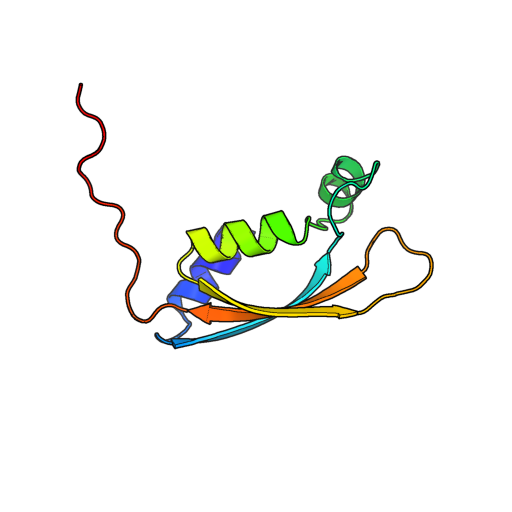8 1.00 96.56 80 LYS A N 1
ATOM 671 C CA . LYS A 1 80 ? -5.897 2.114 8.753 1.00 96.56 80 LYS A CA 1
ATOM 672 C C . LYS A 1 80 ? -5.758 1.562 10.168 1.00 96.56 80 LYS A C 1
ATOM 674 O O . LYS A 1 80 ? -6.673 0.904 10.662 1.00 96.56 80 LYS A O 1
ATOM 679 N N . ASN A 1 81 ? -4.660 1.878 10.848 1.00 93.88 81 ASN A N 1
ATOM 680 C CA . ASN A 1 81 ? -4.475 1.430 12.226 1.00 93.88 81 ASN A CA 1
ATOM 681 C C . ASN A 1 81 ? -5.519 2.061 13.155 1.00 93.88 81 ASN A C 1
ATOM 683 O O . ASN A 1 81 ? -5.942 3.207 12.969 1.00 93.88 81 ASN A O 1
ATOM 687 N N . LYS A 1 82 ? -5.907 1.310 14.189 1.00 90.19 82 LYS A N 1
ATOM 688 C CA . LYS A 1 82 ? -6.858 1.761 15.213 1.00 90.19 82 LYS A CA 1
ATOM 689 C C . LYS A 1 82 ? -6.375 3.013 15.951 1.00 90.19 82 LYS A C 1
ATOM 691 O O . LYS A 1 82 ? -7.165 3.911 16.231 1.00 90.19 82 LYS A O 1
ATOM 696 N N . TYR A 1 83 ? -5.075 3.070 16.219 1.00 82.12 83 TYR A N 1
ATOM 697 C CA . TYR A 1 83 ? -4.398 4.187 16.863 1.00 82.12 83 TYR A CA 1
ATOM 698 C C . TYR A 1 83 ? -3.356 4.741 15.900 1.00 82.12 83 TYR A C 1
ATOM 700 O O . TYR A 1 83 ? -2.663 3.969 15.238 1.00 82.12 83 TYR A O 1
ATOM 708 N N . ALA A 1 84 ? -3.264 6.067 15.802 1.00 68.88 84 ALA A N 1
ATOM 709 C CA . ALA A 1 84 ? -2.163 6.689 15.084 1.00 68.88 84 ALA A CA 1
ATOM 710 C C . ALA A 1 84 ? -0.853 6.362 15.807 1.00 68.88 84 ALA A C 1
ATOM 712 O O . ALA A 1 84 ? -0.781 6.512 17.028 1.00 68.88 84 ALA A O 1
ATOM 713 N N . PHE A 1 85 ? 0.178 5.944 15.071 1.00 63.59 85 PHE A N 1
ATOM 714 C CA . PHE A 1 85 ? 1.535 5.951 15.608 1.00 63.59 85 PHE A CA 1
ATOM 715 C C . PHE A 1 85 ? 1.907 7.404 15.922 1.00 63.59 85 PHE A C 1
ATOM 717 O O . PHE A 1 85 ? 2.136 8.206 15.019 1.00 63.59 85 PHE A O 1
ATOM 724 N N . ILE A 1 86 ? 1.904 7.757 17.205 1.00 56.19 86 ILE A N 1
ATOM 725 C CA . ILE A 1 86 ? 2.497 9.002 17.679 1.00 56.19 86 ILE A CA 1
ATOM 726 C C . ILE A 1 86 ? 3.995 8.715 17.733 1.00 56.19 86 ILE A C 1
ATOM 728 O O . ILE A 1 86 ? 4.441 7.945 18.582 1.00 56.19 86 ILE A O 1
ATOM 732 N N . SER A 1 87 ? 4.773 9.273 16.806 1.00 50.56 87 SER A N 1
ATOM 733 C CA . SER A 1 87 ? 6.220 9.345 16.999 1.00 50.56 87 SER A CA 1
ATOM 734 C C . SER A 1 87 ? 6.467 10.124 18.290 1.00 50.56 87 SER A C 1
ATOM 736 O O . SER A 1 87 ? 5.965 11.243 18.428 1.00 50.56 87 SER A O 1
ATOM 738 N N . SER A 1 88 ? 7.169 9.510 19.244 1.00 40.69 88 SER A N 1
ATOM 739 C CA . SER A 1 88 ? 7.573 10.156 20.496 1.00 40.69 88 SER A CA 1
ATOM 740 C C . SER A 1 88 ? 8.213 11.520 20.193 1.00 40.69 88 SER A C 1
ATOM 742 O O . SER A 1 88 ? 9.072 11.579 19.316 1.00 40.69 88 SER A O 1
ATOM 744 N N . PRO A 1 89 ? 7.838 12.611 20.884 1.00 49.75 89 PRO A N 1
ATOM 745 C CA . PRO A 1 89 ? 8.475 13.917 20.707 1.00 49.75 89 PRO A CA 1
ATOM 746 C C . PRO A 1 89 ? 9.905 13.991 21.285 1.00 49.75 89 PRO A C 1
ATOM 748 O O . PRO A 1 89 ? 10.489 15.067 21.286 1.00 49.75 89 PRO A O 1
ATOM 751 N N . TYR A 1 90 ? 10.472 12.883 21.776 1.00 52.97 90 TYR A N 1
ATOM 752 C CA . TYR A 1 90 ? 11.765 12.838 22.467 1.00 52.97 90 TYR A CA 1
ATOM 753 C C . TYR A 1 90 ? 12.861 12.127 21.663 1.00 52.97 90 TYR A C 1
ATOM 755 O O . TYR A 1 90 ? 13.448 11.164 22.146 1.00 52.97 90 TYR A O 1
ATOM 763 N N . GLU A 1 91 ? 13.159 12.592 20.452 1.00 50.69 91 GLU A N 1
ATOM 764 C CA . GLU A 1 91 ? 14.456 12.309 19.824 1.00 50.69 91 GLU A CA 1
ATOM 765 C C . GLU A 1 91 ? 15.033 13.604 19.238 1.00 50.69 91 GLU A C 1
ATOM 767 O O . GLU A 1 91 ? 14.589 14.066 18.187 1.00 50.69 91 GLU A O 1
ATOM 772 N N . GLY A 1 92 ? 16.024 14.176 19.938 1.00 48.28 92 GLY A N 1
ATOM 773 C 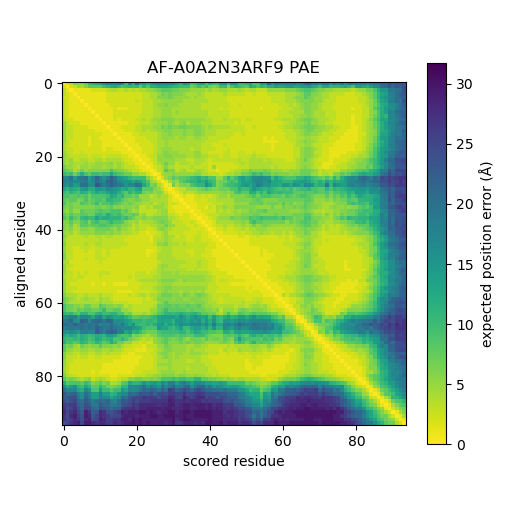CA . GLY A 1 92 ? 17.006 15.088 19.343 1.00 48.28 92 GLY A CA 1
ATOM 774 C C . GLY A 1 92 ? 17.091 16.517 19.890 1.00 48.28 92 GLY A C 1
ATOM 775 O O . GLY A 1 92 ? 17.060 17.453 19.098 1.00 48.28 92 GLY A O 1
ATOM 776 N N . GLU A 1 93 ? 17.258 16.698 21.201 1.00 42.84 93 GLU A N 1
ATOM 777 C CA . GLU A 1 93 ? 18.203 17.711 21.697 1.00 42.84 93 GLU A CA 1
ATOM 778 C C . GLU A 1 93 ? 19.388 16.939 22.278 1.00 42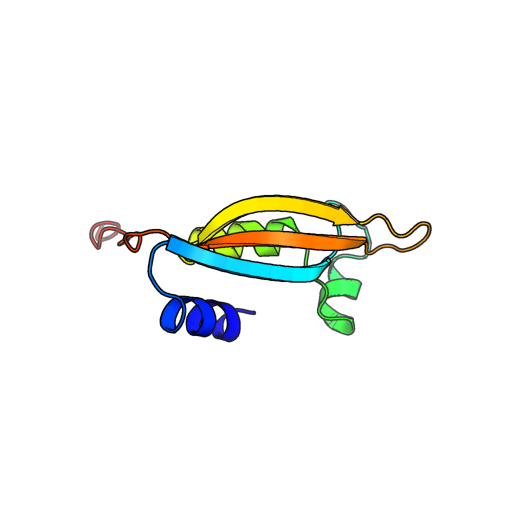.84 93 GLU A C 1
ATOM 780 O O . GLU A 1 93 ? 19.245 16.325 23.328 1.00 42.84 93 GLU A O 1
ATOM 785 N N . ASP A 1 94 ? 20.481 16.890 21.516 1.00 48.03 94 ASP A N 1
ATOM 786 C CA . ASP A 1 94 ? 21.878 16.796 21.962 1.00 48.03 94 ASP A CA 1
ATOM 787 C C . ASP A 1 94 ? 22.783 17.199 20.782 1.00 48.03 94 ASP A C 1
ATOM 789 O O . ASP A 1 94 ? 22.607 16.636 19.672 1.00 48.03 94 ASP A O 1
#